Protein AF-A0A238YP11-F1 (afdb_monomer)

InterPro domains:
  IPR009915 NnrU domain [PF07298] (1-142)

Structure (mmCIF, N/CA/C/O backbone):
data_AF-A0A238YP11-F1
#
_entry.id   AF-A0A238YP11-F1
#
loop_
_atom_site.group_PDB
_atom_site.id
_atom_site.type_symbol
_atom_site.label_atom_id
_atom_site.label_alt_id
_atom_site.label_comp_id
_atom_site.label_asym_id
_atom_site.label_entity_id
_atom_site.label_seq_id
_atom_site.pdbx_PDB_ins_code
_atom_site.Cartn_x
_atom_site.Cartn_y
_atom_site.Cartn_z
_atom_site.occupancy
_atom_site.B_iso_or_equiv
_atom_site.auth_seq_id
_atom_site.auth_comp_id
_atom_site.auth_asym_id
_atom_site.auth_atom_id
_atom_site.pdbx_PDB_model_num
ATOM 1 N N . MET A 1 1 ? 6.405 -6.538 -7.807 1.00 91.81 1 MET A N 1
ATOM 2 C CA . MET A 1 1 ? 5.102 -6.066 -8.331 1.00 91.81 1 MET A CA 1
ATOM 3 C C . MET A 1 1 ? 3.872 -6.762 -7.762 1.00 91.81 1 MET A C 1
ATOM 5 O O . MET A 1 1 ? 3.012 -6.053 -7.253 1.00 91.81 1 MET A O 1
ATOM 9 N N . ALA A 1 2 ? 3.778 -8.095 -7.770 1.00 94.94 2 ALA A N 1
ATOM 10 C CA . ALA A 1 2 ? 2.596 -8.814 -7.268 1.00 94.94 2 ALA A CA 1
ATOM 11 C C . ALA A 1 2 ? 2.115 -8.361 -5.867 1.00 94.94 2 ALA A C 1
ATOM 13 O O . ALA A 1 2 ? 0.925 -8.125 -5.668 1.00 94.94 2 ALA A O 1
ATOM 14 N N . ALA A 1 3 ? 3.036 -8.140 -4.920 1.00 96.19 3 ALA A N 1
ATOM 15 C CA . ALA A 1 3 ? 2.701 -7.641 -3.581 1.00 96.19 3 ALA A CA 1
ATOM 16 C C . ALA A 1 3 ? 1.969 -6.281 -3.595 1.00 96.19 3 ALA A C 1
ATOM 18 O O . ALA A 1 3 ? 1.015 -6.090 -2.841 1.00 96.19 3 ALA A O 1
ATOM 19 N N . ALA A 1 4 ? 2.358 -5.354 -4.479 1.00 96.75 4 ALA A N 1
ATOM 20 C CA . ALA A 1 4 ? 1.674 -4.069 -4.630 1.00 96.75 4 ALA A CA 1
ATOM 21 C C . ALA A 1 4 ? 0.242 -4.258 -5.165 1.00 96.75 4 ALA A C 1
ATOM 23 O O . ALA A 1 4 ? -0.690 -3.649 -4.642 1.00 96.75 4 ALA A O 1
ATOM 24 N N . CYS A 1 5 ? 0.041 -5.160 -6.134 1.00 97.56 5 CYS A N 1
ATOM 25 C CA . CYS A 1 5 ? -1.284 -5.497 -6.666 1.00 97.56 5 CYS A CA 1
ATOM 26 C C . CYS A 1 5 ? -2.197 -6.112 -5.592 1.00 97.56 5 CYS A C 1
ATOM 28 O O . CYS A 1 5 ? -3.370 -5.747 -5.499 1.00 97.56 5 CYS A O 1
ATOM 30 N N . VAL A 1 6 ? -1.659 -6.990 -4.738 1.00 96.94 6 VAL A N 1
ATOM 31 C CA . VAL A 1 6 ? -2.394 -7.561 -3.597 1.00 96.94 6 VAL A CA 1
ATOM 32 C C . VAL A 1 6 ? -2.800 -6.469 -2.611 1.00 96.94 6 VAL A C 1
ATOM 34 O O . VAL A 1 6 ? -3.968 -6.404 -2.230 1.00 96.94 6 VAL A O 1
ATOM 37 N N . LEU A 1 7 ? -1.881 -5.574 -2.232 1.00 96.31 7 LEU A N 1
ATOM 38 C CA . LEU A 1 7 ? -2.202 -4.464 -1.331 1.00 96.31 7 LEU A CA 1
ATOM 39 C C . LEU A 1 7 ? -3.311 -3.572 -1.895 1.00 96.31 7 LEU A C 1
ATOM 41 O O . LEU A 1 7 ? -4.263 -3.278 -1.178 1.00 96.31 7 LEU A O 1
ATOM 45 N N . ILE A 1 8 ? -3.226 -3.188 -3.171 1.00 96.12 8 ILE A N 1
ATOM 46 C CA . ILE A 1 8 ? -4.256 -2.381 -3.842 1.00 96.12 8 ILE A CA 1
ATOM 47 C C . ILE A 1 8 ? -5.602 -3.110 -3.809 1.00 96.12 8 ILE A C 1
ATOM 49 O O . ILE A 1 8 ? -6.596 -2.558 -3.328 1.00 96.12 8 ILE A O 1
ATOM 53 N N . SER A 1 9 ? -5.624 -4.369 -4.250 1.00 96.44 9 SER A N 1
ATOM 54 C CA . SER A 1 9 ? -6.845 -5.171 -4.329 1.00 96.44 9 SER A CA 1
ATOM 55 C C . SER A 1 9 ? -7.510 -5.376 -2.969 1.00 96.44 9 SER A C 1
ATOM 57 O O . SER A 1 9 ? -8.730 -5.289 -2.859 1.00 96.44 9 SER A O 1
ATOM 59 N N . PHE A 1 10 ? -6.740 -5.608 -1.904 1.00 94.25 10 PHE A N 1
ATOM 60 C CA . PHE A 1 10 ? -7.283 -5.830 -0.561 1.00 94.25 10 PHE A CA 1
ATOM 61 C C . PHE A 1 10 ? -7.562 -4.544 0.222 1.00 94.25 10 PHE A C 1
ATOM 63 O O . PHE A 1 10 ? -8.288 -4.601 1.213 1.00 94.25 10 PHE A O 1
ATOM 70 N N . ALA A 1 11 ? -7.060 -3.391 -0.223 1.00 93.06 11 ALA A N 1
ATOM 71 C CA . ALA A 1 11 ? -7.260 -2.113 0.455 1.00 93.06 11 ALA A CA 1
ATOM 72 C C . ALA A 1 11 ? -8.331 -1.223 -0.175 1.00 93.06 11 ALA A C 1
ATOM 74 O O . ALA A 1 11 ? -9.005 -0.489 0.547 1.00 93.06 11 ALA A O 1
ATOM 75 N N . ILE A 1 12 ? -8.520 -1.282 -1.498 1.00 91.94 12 ILE A N 1
ATOM 76 C CA . ILE A 1 12 ? -9.491 -0.421 -2.180 1.00 91.94 12 ILE A CA 1
ATOM 77 C C . ILE A 1 12 ? -10.896 -0.616 -1.599 1.00 91.94 12 ILE A C 1
ATOM 79 O O . ILE A 1 12 ? -11.369 -1.745 -1.390 1.00 91.94 12 ILE A O 1
ATOM 83 N N . ALA A 1 13 ? -11.558 0.518 -1.348 1.00 89.31 13 ALA A N 1
ATOM 84 C CA . ALA A 1 13 ? -12.913 0.613 -0.813 1.00 89.31 13 ALA A CA 1
ATOM 85 C C . ALA A 1 13 ? -13.117 -0.112 0.534 1.00 89.31 13 ALA A C 1
ATOM 87 O O . ALA A 1 13 ? -14.239 -0.530 0.846 1.00 89.31 13 ALA A O 1
ATOM 88 N N . ARG A 1 14 ? -12.046 -0.294 1.322 1.00 90.50 14 ARG A N 1
ATOM 89 C CA . ARG A 1 14 ? -12.107 -0.846 2.680 1.00 90.50 14 ARG A CA 1
ATOM 90 C C . ARG A 1 14 ? -11.981 0.258 3.735 1.00 90.50 14 ARG A C 1
ATOM 92 O O . ARG A 1 14 ? -11.265 1.235 3.503 1.00 90.50 14 ARG A O 1
ATOM 99 N N . PRO A 1 15 ? -12.619 0.084 4.903 1.00 91.62 15 PRO A N 1
ATOM 100 C CA . PRO A 1 15 ? -12.396 0.960 6.044 1.00 91.62 15 PRO A CA 1
ATOM 101 C C . PRO A 1 15 ? -10.927 0.914 6.478 1.00 91.62 15 PRO A C 1
ATOM 103 O O . PRO A 1 15 ? -10.350 -0.160 6.631 1.00 91.62 15 PRO A O 1
ATOM 106 N N . SER A 1 16 ? -10.313 2.084 6.649 1.00 92.12 16 SER A N 1
ATOM 107 C CA . SER A 1 16 ? -8.925 2.233 7.094 1.00 92.12 16 SER A CA 1
ATOM 108 C C . SER A 1 16 ? -8.772 3.579 7.813 1.00 92.12 16 SER A C 1
ATOM 110 O O . SER A 1 16 ? -8.205 4.519 7.245 1.00 92.12 16 SER A O 1
ATOM 112 N N . PRO A 1 17 ? -9.262 3.698 9.061 1.00 91.50 17 PRO A N 1
ATOM 113 C CA . PRO A 1 17 ? -9.430 4.982 9.747 1.00 91.50 17 PRO A CA 1
ATOM 114 C C . PRO A 1 17 ? -8.113 5.740 9.947 1.00 91.50 17 PRO A C 1
ATOM 116 O O . PRO A 1 17 ? -8.100 6.968 9.968 1.00 91.50 17 PRO A O 1
ATOM 119 N N . LEU A 1 18 ? -6.99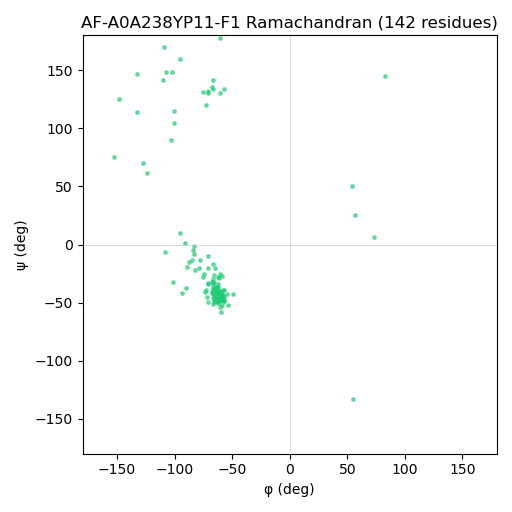3 5.018 10.055 1.00 92.62 18 LEU A N 1
ATOM 120 C CA . LEU A 1 18 ? -5.661 5.597 10.245 1.00 92.62 18 LEU A CA 1
ATOM 121 C C . LEU A 1 18 ? -4.992 6.059 8.940 1.00 92.62 18 LEU A C 1
ATOM 123 O O . LEU A 1 18 ? -3.946 6.698 9.000 1.00 92.62 18 LEU A O 1
ATOM 127 N N . SER A 1 19 ? -5.573 5.753 7.776 1.00 91.75 19 SER A N 1
ATOM 128 C CA . SER A 1 19 ? -5.057 6.156 6.464 1.00 91.75 19 SER A CA 1
ATOM 129 C C . SER A 1 19 ? -5.941 7.226 5.825 1.00 91.75 19 SER A C 1
ATOM 131 O O . SER A 1 19 ? -7.046 7.505 6.284 1.00 91.75 19 SER A O 1
ATOM 133 N N . PHE A 1 20 ? -5.471 7.824 4.730 1.00 86.94 20 PHE A N 1
ATOM 134 C CA . PHE A 1 20 ? -6.313 8.679 3.888 1.00 86.94 20 PHE A CA 1
ATOM 135 C C . PHE A 1 20 ? -7.165 7.872 2.898 1.00 86.94 20 PHE A C 1
ATOM 137 O O . PHE A 1 20 ? -8.180 8.366 2.431 1.00 86.94 20 PHE A O 1
ATOM 144 N N . SER A 1 21 ? -6.751 6.642 2.581 1.00 81.81 21 SER A N 1
ATOM 145 C CA . SER A 1 21 ? -7.394 5.787 1.572 1.00 81.81 21 SER A CA 1
ATOM 146 C C . SER A 1 21 ? -8.615 5.012 2.084 1.00 81.81 21 SER A C 1
ATOM 148 O O . SER A 1 21 ? -9.237 4.272 1.324 1.00 81.81 21 SER A O 1
ATOM 150 N N . GLY A 1 22 ? -8.952 5.154 3.370 1.00 81.56 22 GLY A N 1
ATOM 151 C CA . GLY A 1 22 ? -10.062 4.438 3.990 1.00 81.56 22 GLY A CA 1
ATOM 152 C C . GLY A 1 22 ? -11.424 4.943 3.515 1.00 81.56 22 GLY A C 1
ATOM 153 O O . GLY A 1 22 ? -11.690 6.142 3.571 1.00 81.56 22 GLY A O 1
ATOM 154 N N . ALA A 1 23 ? -12.295 4.022 3.105 1.00 85.19 23 ALA A N 1
ATOM 155 C CA . ALA A 1 23 ? -13.689 4.292 2.749 1.00 85.19 23 ALA A CA 1
ATOM 156 C C . ALA A 1 23 ? -14.634 3.688 3.794 1.00 85.19 23 ALA A C 1
ATOM 158 O O . ALA A 1 23 ? -14.394 2.569 4.244 1.00 85.19 23 ALA A O 1
ATOM 159 N N . ARG A 1 24 ? -15.728 4.385 4.137 1.00 87.50 24 ARG A N 1
ATOM 160 C CA . ARG A 1 24 ? -16.697 3.949 5.169 1.00 87.50 24 ARG A CA 1
ATOM 161 C C . ARG A 1 24 ? -16.023 3.648 6.518 1.00 87.50 24 ARG A C 1
ATOM 163 O O . ARG A 1 24 ? -16.164 2.568 7.085 1.00 87.50 24 ARG A O 1
ATOM 170 N N . ASN A 1 25 ? -15.202 4.589 6.997 1.00 89.44 25 ASN A N 1
ATOM 171 C CA . ASN A 1 25 ? -14.424 4.430 8.235 1.00 89.44 25 ASN A CA 1
ATOM 172 C C . ASN A 1 25 ? -15.297 4.315 9.496 1.00 89.44 25 ASN A C 1
ATOM 174 O O . ASN A 1 25 ? -14.828 3.797 10.504 1.00 89.44 25 ASN A O 1
ATOM 178 N N . ASP A 1 26 ? -16.547 4.767 9.424 1.00 88.25 26 ASP A N 1
ATOM 179 C CA . ASP A 1 26 ? -17.611 4.548 10.406 1.00 88.25 26 ASP A CA 1
ATOM 180 C C . ASP A 1 26 ? -17.914 3.057 10.636 1.00 88.25 26 ASP A C 1
ATOM 182 O O . ASP A 1 26 ? -18.291 2.672 11.737 1.00 88.25 26 ASP A O 1
ATOM 186 N N . GLN A 1 27 ? -17.669 2.205 9.636 1.00 89.38 27 GLN A N 1
ATOM 187 C CA . GLN A 1 27 ? -17.896 0.754 9.690 1.00 89.38 27 GLN A CA 1
ATOM 188 C C . GLN A 1 27 ? -16.630 -0.033 10.061 1.00 89.38 27 GLN A C 1
ATOM 190 O O . GLN A 1 27 ? -16.583 -1.253 9.892 1.00 89.38 27 GLN A O 1
ATOM 195 N N . PHE A 1 28 ? -15.555 0.641 10.485 1.00 91.50 28 PHE A N 1
ATOM 196 C CA . PHE A 1 28 ? -14.310 -0.042 10.826 1.00 91.50 28 PHE A CA 1
ATOM 197 C C . PHE A 1 28 ? -14.442 -0.808 12.144 1.00 91.50 28 PHE A C 1
ATOM 199 O O . PHE A 1 28 ? -14.626 -0.212 13.203 1.00 91.50 28 PHE A O 1
ATOM 206 N N . ASP A 1 29 ? -14.248 -2.123 12.078 1.00 90.56 29 ASP A N 1
ATOM 207 C CA . ASP A 1 29 ? -14.158 -2.993 13.245 1.00 90.56 29 ASP A CA 1
ATOM 208 C C . ASP A 1 29 ? -12.689 -3.320 13.560 1.00 90.56 29 ASP A C 1
ATOM 210 O O . ASP A 1 29 ? -11.996 -3.994 12.791 1.00 90.56 29 ASP A O 1
ATOM 214 N N . ALA A 1 30 ? -12.211 -2.854 14.716 1.00 89.94 30 ALA A N 1
ATOM 215 C CA . ALA A 1 30 ? -10.847 -3.099 15.174 1.00 89.94 30 ALA A CA 1
ATOM 216 C C . ALA A 1 30 ? -10.594 -4.559 15.596 1.00 89.94 30 ALA A C 1
ATOM 218 O O . ALA A 1 30 ? -9.434 -4.971 15.609 1.00 89.94 30 ALA A O 1
ATOM 219 N N . ALA A 1 31 ? -11.639 -5.340 15.905 1.00 86.94 31 ALA A N 1
ATOM 220 C CA . ALA A 1 31 ? -11.528 -6.777 16.160 1.00 86.94 31 ALA A CA 1
ATOM 221 C C . ALA A 1 31 ? -11.314 -7.573 14.861 1.00 86.94 31 ALA A C 1
ATOM 223 O O . ALA A 1 31 ? -10.664 -8.619 14.874 1.00 86.94 31 ALA A O 1
ATOM 224 N N . HIS A 1 32 ? -11.764 -7.036 13.722 1.00 88.88 32 HIS A N 1
ATOM 225 C CA . HIS A 1 32 ? -11.573 -7.614 12.388 1.00 88.88 32 HIS A CA 1
ATOM 226 C C . HIS A 1 32 ? -10.875 -6.627 11.429 1.00 88.88 32 HIS A C 1
ATOM 228 O O . HIS A 1 32 ? -11.408 -6.286 10.369 1.00 88.88 32 HIS A O 1
ATOM 234 N N . PRO A 1 33 ? -9.635 -6.202 11.740 1.00 89.00 33 PRO A N 1
ATOM 235 C CA . PRO A 1 33 ? -8.962 -5.089 11.062 1.00 89.00 33 PRO A CA 1
ATOM 236 C C . PRO A 1 33 ? -8.531 -5.391 9.615 1.00 89.00 33 PRO A C 1
ATOM 238 O O . PRO A 1 33 ? -8.089 -4.492 8.898 1.00 89.00 33 PRO A O 1
ATOM 241 N N . GLY A 1 34 ? -8.616 -6.650 9.168 1.00 90.81 34 GLY A N 1
ATOM 242 C CA . GLY A 1 34 ? -8.240 -7.060 7.814 1.00 90.81 34 GLY A CA 1
ATOM 243 C C . GLY A 1 34 ? -6.802 -6.665 7.456 1.00 90.81 34 GLY A C 1
ATOM 244 O O . GLY A 1 34 ? -5.876 -6.864 8.241 1.00 90.81 34 GLY A O 1
ATOM 245 N N . ILE A 1 35 ? -6.612 -6.074 6.271 1.00 91.44 35 ILE A N 1
ATOM 246 C CA . ILE A 1 35 ? -5.290 -5.646 5.782 1.00 91.44 35 ILE A CA 1
ATOM 247 C C . ILE A 1 35 ? -4.644 -4.564 6.663 1.00 91.44 35 ILE A C 1
ATOM 249 O O . ILE A 1 35 ? -3.419 -4.511 6.780 1.00 91.44 35 ILE A O 1
ATOM 253 N N . THR A 1 36 ? -5.455 -3.749 7.346 1.00 91.69 36 THR A N 1
ATOM 254 C CA . THR A 1 36 ? -4.987 -2.674 8.233 1.00 91.69 36 THR A CA 1
ATOM 255 C C . THR A 1 36 ? -4.261 -3.214 9.467 1.00 91.69 36 THR A C 1
ATOM 257 O O . THR A 1 36 ? -3.496 -2.475 10.087 1.00 91.69 36 THR A O 1
ATOM 260 N N . ARG A 1 37 ? -4.414 -4.511 9.792 1.00 93.12 37 ARG A N 1
ATOM 261 C CA . ARG A 1 37 ? -3.576 -5.179 10.800 1.00 93.12 37 ARG A CA 1
ATOM 262 C C . ARG A 1 37 ? -2.095 -5.105 10.457 1.00 93.12 37 ARG A C 1
ATOM 264 O O . ARG A 1 37 ? -1.264 -4.881 11.331 1.00 93.12 37 ARG A O 1
ATOM 271 N N . TRP A 1 38 ? -1.787 -5.347 9.192 1.00 92.88 38 TRP A N 1
ATOM 272 C CA . TRP A 1 38 ? -0.424 -5.515 8.711 1.00 92.88 38 TRP A CA 1
ATOM 273 C C . TRP A 1 38 ? 0.146 -4.198 8.209 1.00 92.88 38 TRP A C 1
ATOM 275 O O . TRP A 1 38 ? 1.295 -3.863 8.481 1.00 92.88 38 TRP A O 1
ATOM 285 N N . VAL A 1 39 ? -0.672 -3.431 7.487 1.00 94.12 39 VAL A N 1
ATOM 286 C CA . VAL A 1 39 ? -0.221 -2.226 6.799 1.00 94.12 39 VAL A CA 1
ATOM 287 C C . VAL A 1 39 ? -1.178 -1.081 7.086 1.00 94.12 39 VAL A C 1
ATOM 289 O O . VAL A 1 39 ? -2.325 -1.078 6.651 1.00 94.12 39 VAL A O 1
ATOM 292 N N . ARG A 1 40 ? -0.685 -0.060 7.793 1.00 93.75 40 ARG A N 1
ATOM 293 C CA . ARG A 1 40 ? -1.482 1.125 8.160 1.00 93.75 40 ARG A CA 1
ATOM 294 C C . ARG A 1 40 ? -1.876 1.981 6.958 1.00 93.75 40 ARG A C 1
ATOM 296 O O . ARG A 1 40 ? -2.943 2.579 6.974 1.00 93.75 40 ARG A O 1
ATOM 303 N N . HIS A 1 41 ? -1.028 2.024 5.927 1.00 96.19 41 HIS A N 1
ATOM 304 C CA . HIS A 1 41 ? -1.239 2.810 4.705 1.00 96.19 41 HIS A CA 1
ATOM 305 C C . HIS A 1 41 ? -1.094 1.936 3.457 1.00 96.19 41 HIS A C 1
ATOM 307 O O . HIS A 1 41 ? -0.108 2.082 2.736 1.00 96.19 41 HIS A O 1
ATOM 313 N N . PRO A 1 42 ? -2.031 1.009 3.186 1.00 95.12 42 PRO A N 1
ATOM 314 C CA . PRO A 1 42 ? -1.837 -0.008 2.155 1.00 95.12 42 PRO A CA 1
ATOM 315 C C . PRO A 1 42 ? -1.547 0.554 0.759 1.00 95.12 42 PRO A C 1
ATOM 317 O O . PRO A 1 42 ? -0.684 0.025 0.071 1.00 95.12 42 PRO A O 1
ATOM 320 N N . LEU A 1 43 ? -2.207 1.648 0.353 1.00 95.69 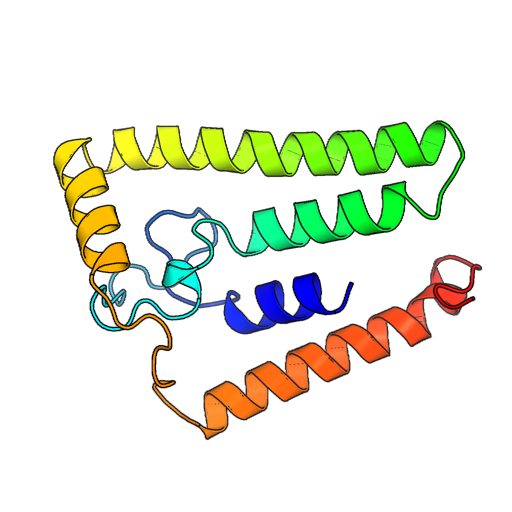43 LEU A N 1
ATOM 321 C CA . LEU A 1 43 ? -1.982 2.245 -0.970 1.00 95.69 43 LEU A CA 1
ATOM 322 C C . LEU A 1 43 ? -0.636 2.974 -1.076 1.00 95.69 43 LEU A C 1
ATOM 324 O O . LEU A 1 43 ? 0.046 2.835 -2.086 1.00 95.69 43 LEU A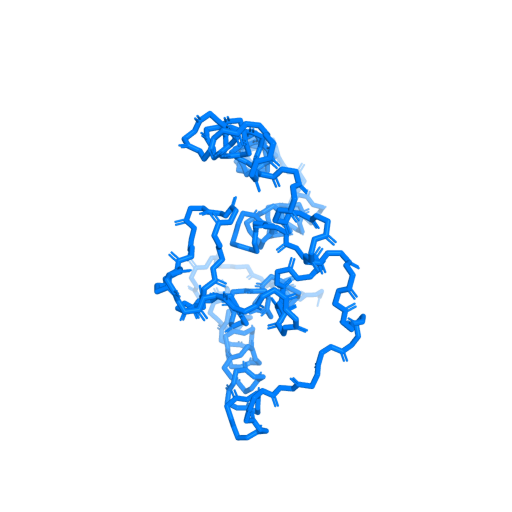 O 1
ATOM 328 N N . LEU A 1 44 ? -0.203 3.693 -0.032 1.00 97.00 44 LEU A N 1
ATOM 329 C CA . LEU A 1 44 ? 1.151 4.271 -0.017 1.00 97.00 44 LEU A CA 1
ATOM 330 C C . LEU A 1 44 ? 2.211 3.178 0.046 1.00 97.00 44 LEU A C 1
ATOM 332 O O . LEU A 1 44 ? 3.272 3.322 -0.545 1.00 97.00 44 LEU A O 1
ATOM 336 N N . ALA A 1 45 ? 1.937 2.081 0.752 1.00 97.44 45 ALA A N 1
ATOM 337 C CA . ALA A 1 45 ? 2.846 0.948 0.805 1.00 97.44 45 ALA A CA 1
ATOM 338 C C . ALA A 1 45 ? 2.932 0.263 -0.562 1.00 97.44 45 ALA A C 1
ATOM 340 O O . ALA A 1 45 ? 4.028 -0.069 -0.993 1.00 97.44 45 ALA A O 1
ATOM 341 N N . ALA A 1 46 ? 1.814 0.129 -1.279 1.00 97.38 46 ALA A N 1
ATOM 342 C CA . ALA A 1 46 ? 1.809 -0.353 -2.655 1.00 97.38 46 ALA A CA 1
ATOM 343 C C . ALA A 1 46 ? 2.626 0.561 -3.582 1.00 97.38 46 ALA A C 1
ATOM 345 O O . ALA A 1 46 ? 3.434 0.051 -4.352 1.00 97.38 46 ALA A O 1
ATOM 346 N N . LEU A 1 47 ? 2.478 1.888 -3.463 1.00 97.75 47 LEU A N 1
ATOM 347 C CA . LEU A 1 47 ? 3.272 2.860 -4.223 1.00 97.75 47 LEU A CA 1
ATOM 348 C C . LEU A 1 47 ? 4.769 2.760 -3.896 1.00 97.75 47 LEU A C 1
ATOM 350 O O . LEU A 1 47 ? 5.589 2.730 -4.806 1.00 97.75 47 LEU A O 1
ATOM 354 N N . ALA A 1 48 ? 5.128 2.654 -2.614 1.00 97.62 48 ALA A N 1
ATOM 355 C CA . ALA A 1 48 ? 6.516 2.484 -2.191 1.00 97.62 48 ALA A CA 1
ATOM 356 C C . ALA A 1 48 ? 7.111 1.166 -2.712 1.00 97.62 48 ALA A C 1
ATOM 358 O O . ALA A 1 48 ? 8.208 1.165 -3.257 1.00 97.62 48 ALA A O 1
ATOM 359 N N . LEU A 1 49 ? 6.380 0.051 -2.594 1.00 97.19 49 LEU A N 1
ATOM 360 C CA . LEU A 1 49 ? 6.811 -1.251 -3.114 1.00 97.19 49 LEU A CA 1
ATOM 361 C C . LEU A 1 49 ? 6.957 -1.238 -4.635 1.00 97.19 49 LEU A C 1
ATOM 363 O O . LEU A 1 49 ? 7.902 -1.827 -5.149 1.00 97.19 49 LEU A O 1
ATOM 367 N N . TRP A 1 50 ? 6.039 -0.585 -5.351 1.00 96.88 50 TRP A N 1
ATOM 368 C CA . TRP A 1 50 ? 6.146 -0.387 -6.794 1.00 96.88 50 TRP A CA 1
ATOM 369 C C . TRP A 1 50 ? 7.409 0.407 -7.132 1.00 96.88 50 TRP A C 1
ATOM 371 O O . TRP A 1 50 ? 8.235 -0.089 -7.890 1.00 96.88 50 TRP A O 1
ATOM 381 N N . ALA A 1 51 ? 7.606 1.573 -6.519 1.00 96.56 51 ALA A N 1
ATOM 382 C CA . ALA A 1 51 ? 8.738 2.444 -6.814 1.00 96.56 51 ALA A CA 1
ATOM 383 C C . ALA A 1 51 ? 10.080 1.749 -6.532 1.00 96.56 51 ALA A C 1
ATOM 385 O O . ALA A 1 51 ? 10.957 1.706 -7.390 1.00 96.56 51 ALA A O 1
ATOM 386 N N . LEU A 1 52 ? 10.216 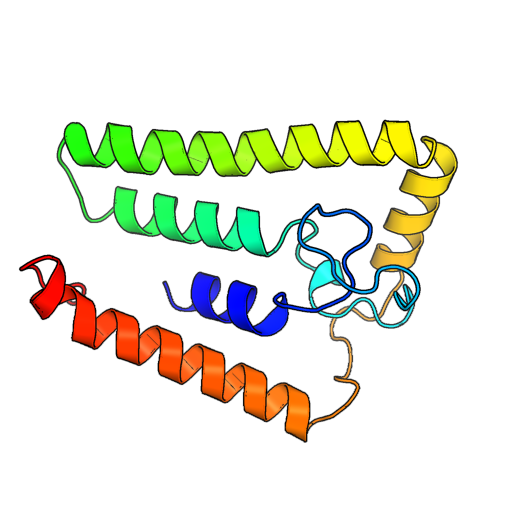1.118 -5.363 1.00 94.62 52 LEU A N 1
ATOM 387 C CA . LEU A 1 52 ? 11.433 0.393 -4.990 1.00 94.62 52 LEU A CA 1
ATOM 388 C C . LEU A 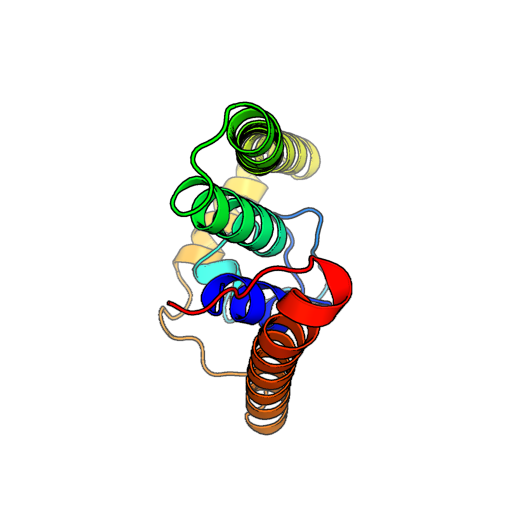1 52 ? 11.694 -0.816 -5.896 1.00 94.62 52 LEU A C 1
ATOM 390 O O . LEU A 1 52 ? 12.841 -1.072 -6.248 1.00 94.62 52 LEU A O 1
ATOM 394 N N . ALA A 1 53 ? 10.647 -1.539 -6.309 1.00 93.81 53 ALA A N 1
ATOM 395 C CA . ALA A 1 53 ? 10.796 -2.673 -7.220 1.00 93.81 53 ALA A CA 1
ATOM 396 C C . ALA A 1 53 ? 11.284 -2.260 -8.615 1.00 93.81 53 ALA A C 1
ATOM 398 O O . ALA A 1 53 ? 11.898 -3.079 -9.289 1.00 93.81 53 ALA A O 1
ATOM 399 N N . HIS A 1 54 ? 11.024 -1.022 -9.042 1.00 93.06 54 HIS A N 1
ATOM 400 C CA . HIS A 1 54 ? 11.525 -0.501 -10.314 1.00 93.06 54 HIS A CA 1
ATOM 401 C C . HIS A 1 54 ? 12.901 0.157 -10.182 1.00 93.06 54 HIS A C 1
ATOM 403 O O . HIS A 1 54 ? 13.614 0.253 -11.172 1.00 93.06 54 HIS A O 1
ATOM 409 N N . LEU A 1 55 ? 13.324 0.554 -8.982 1.00 90.94 55 LEU A N 1
ATOM 410 C CA . LEU A 1 55 ? 14.644 1.150 -8.778 1.00 90.94 55 LEU A CA 1
ATOM 411 C C . LEU A 1 55 ? 15.793 0.160 -9.040 1.00 90.94 55 LEU A C 1
ATOM 413 O O . LEU A 1 55 ? 16.855 0.557 -9.494 1.00 90.94 55 LEU A O 1
ATOM 417 N N . VAL A 1 56 ? 15.583 -1.127 -8.742 1.00 84.06 56 VAL A N 1
ATOM 418 C CA . VAL A 1 56 ? 16.604 -2.181 -8.887 1.00 84.06 56 VAL A CA 1
ATOM 419 C C . VAL A 1 56 ? 16.912 -2.532 -10.353 1.00 84.06 56 VAL A C 1
ATOM 421 O O . VAL A 1 56 ? 18.091 -2.585 -10.693 1.00 84.06 56 VAL A O 1
ATOM 424 N N . PRO A 1 57 ? 15.918 -2.788 -11.231 1.00 85.56 57 PRO A N 1
ATOM 425 C CA . PRO A 1 57 ? 16.190 -3.146 -12.625 1.00 85.56 57 PRO A CA 1
ATOM 426 C C . PRO A 1 57 ? 16.537 -1.950 -13.526 1.00 85.56 57 PRO A C 1
ATOM 428 O O . PRO A 1 57 ? 17.125 -2.155 -14.583 1.00 85.56 57 PRO A O 1
ATOM 431 N N . ASN A 1 58 ? 16.183 -0.717 -13.142 1.00 82.81 58 ASN A N 1
ATOM 432 C CA . ASN A 1 58 ? 16.425 0.477 -13.957 1.00 82.81 58 ASN A CA 1
ATOM 433 C C . ASN A 1 58 ? 17.664 1.229 -13.443 1.00 82.81 58 ASN A C 1
ATOM 435 O O . ASN A 1 58 ? 17.618 1.873 -12.398 1.00 82.81 58 ASN A O 1
ATOM 439 N N . GLY A 1 59 ? 18.779 1.117 -14.170 1.00 79.88 59 GLY A N 1
ATOM 440 C CA . GLY A 1 59 ? 20.104 1.569 -13.724 1.00 79.88 59 GLY A CA 1
ATOM 441 C C . GLY A 1 59 ? 20.502 3.001 -14.092 1.00 79.88 59 GLY A C 1
ATOM 442 O O . GLY A 1 59 ? 21.621 3.401 -13.776 1.00 79.88 59 GLY A O 1
ATOM 443 N N . ASP A 1 60 ? 19.649 3.777 -14.765 1.00 90.56 60 ASP A N 1
ATOM 444 C CA . ASP A 1 60 ? 19.969 5.163 -15.122 1.00 90.56 60 ASP A CA 1
ATOM 445 C C . ASP A 1 60 ? 19.442 6.196 -14.117 1.00 90.56 60 ASP A C 1
ATOM 447 O O . ASP A 1 60 ? 18.510 5.975 -13.338 1.00 90.56 60 ASP A O 1
ATOM 451 N N . LEU A 1 61 ? 20.063 7.376 -14.163 1.00 92.44 61 LEU A N 1
ATOM 452 C CA . LEU A 1 61 ? 19.782 8.469 -13.241 1.00 92.44 61 LEU A CA 1
ATOM 453 C C . LEU A 1 61 ? 18.335 8.972 -13.338 1.00 92.44 61 LEU A C 1
ATOM 455 O O . LEU A 1 61 ? 17.765 9.364 -12.321 1.00 92.44 61 LEU A O 1
ATOM 459 N N . ALA A 1 62 ? 17.730 8.965 -14.528 1.00 93.69 62 ALA A N 1
ATOM 460 C CA . ALA A 1 62 ? 16.374 9.468 -14.706 1.00 93.69 62 ALA A CA 1
ATOM 461 C C . ALA A 1 62 ? 15.362 8.575 -13.974 1.00 93.69 62 ALA A C 1
ATOM 463 O O . ALA A 1 62 ? 14.530 9.082 -13.216 1.00 93.69 62 ALA A O 1
ATOM 464 N N . HIS A 1 63 ? 15.481 7.252 -14.114 1.00 93.12 63 HIS A N 1
ATOM 465 C CA . HIS A 1 63 ? 14.649 6.305 -13.373 1.00 93.12 63 HIS A CA 1
ATOM 466 C C . HIS A 1 63 ? 14.920 6.356 -11.869 1.00 93.12 63 HIS A C 1
ATOM 468 O O . HIS A 1 63 ? 13.974 6.307 -11.078 1.00 93.12 63 HIS A O 1
ATOM 474 N N . VAL A 1 64 ? 16.181 6.531 -11.457 1.00 95.12 64 VAL A N 1
ATOM 475 C CA . VAL A 1 64 ? 16.524 6.703 -10.038 1.00 95.12 64 VAL A CA 1
ATOM 476 C C . VAL A 1 64 ? 15.840 7.929 -9.443 1.00 95.12 64 VAL A C 1
ATOM 478 O O . VAL A 1 64 ? 15.245 7.835 -8.369 1.00 95.12 64 VAL A O 1
ATOM 481 N N . ILE A 1 65 ? 15.868 9.066 -10.140 1.00 96.06 65 ILE A N 1
ATOM 482 C CA . ILE A 1 65 ? 15.183 10.284 -9.697 1.00 96.06 65 ILE A CA 1
ATOM 483 C C . ILE A 1 65 ? 13.671 10.046 -9.646 1.00 96.06 65 ILE A C 1
ATOM 485 O O . ILE A 1 65 ? 13.048 10.322 -8.621 1.00 96.06 65 ILE A O 1
ATOM 489 N N . LEU A 1 66 ? 13.075 9.494 -10.705 1.00 95.50 66 LEU A N 1
ATOM 490 C CA . LEU A 1 66 ? 11.631 9.279 -10.789 1.00 95.50 66 LEU A CA 1
ATOM 491 C C . LEU A 1 66 ? 11.116 8.362 -9.670 1.00 95.50 66 LEU A C 1
ATOM 493 O O . LEU A 1 66 ? 10.258 8.751 -8.872 1.00 95.50 66 LEU A O 1
ATOM 497 N N . PHE A 1 67 ? 11.642 7.139 -9.588 1.00 96.50 67 PHE A N 1
ATOM 498 C CA . PHE A 1 67 ? 11.199 6.162 -8.597 1.00 96.50 67 PHE A CA 1
ATOM 499 C C . PHE A 1 67 ? 11.652 6.542 -7.187 1.00 96.50 67 PHE A C 1
ATOM 501 O O . PHE A 1 67 ? 10.906 6.330 -6.230 1.00 96.50 67 PHE A O 1
ATOM 508 N N . GLY A 1 68 ? 12.821 7.170 -7.042 1.00 96.12 68 GLY A N 1
ATOM 509 C CA . GLY A 1 68 ? 13.292 7.715 -5.772 1.00 96.12 68 GLY A CA 1
ATOM 510 C C . GLY A 1 68 ? 12.341 8.774 -5.212 1.00 96.12 68 GLY A C 1
ATOM 511 O O . GLY A 1 68 ? 11.964 8.702 -4.040 1.00 96.12 68 GLY A O 1
ATOM 512 N N . VAL A 1 69 ? 11.871 9.703 -6.051 1.00 97.88 69 VAL A N 1
ATOM 513 C CA . VAL A 1 69 ? 10.873 10.713 -5.664 1.00 97.88 69 VAL A CA 1
ATOM 514 C C . VAL A 1 69 ? 9.555 10.054 -5.266 1.00 97.88 69 VAL A C 1
ATOM 516 O O . VAL A 1 69 ? 9.009 10.401 -4.220 1.00 97.88 69 VAL A O 1
ATOM 519 N N . PHE A 1 70 ? 9.056 9.066 -6.016 1.00 98.19 70 PHE A N 1
ATOM 520 C CA . PHE A 1 70 ? 7.825 8.360 -5.638 1.00 98.19 70 PHE A CA 1
ATOM 521 C C . PHE A 1 70 ? 7.960 7.559 -4.339 1.00 98.19 70 PHE A C 1
ATOM 523 O O . PHE A 1 70 ? 7.046 7.583 -3.509 1.00 98.19 70 PHE A O 1
ATOM 530 N N . ALA A 1 71 ? 9.092 6.887 -4.119 1.00 97.38 71 ALA A N 1
ATOM 531 C CA . ALA A 1 71 ? 9.371 6.184 -2.871 1.00 97.38 71 ALA A CA 1
ATOM 532 C C . ALA A 1 71 ? 9.440 7.169 -1.692 1.00 97.38 71 ALA A C 1
ATOM 534 O O . ALA A 1 71 ? 8.785 6.962 -0.667 1.00 97.38 71 ALA A O 1
ATOM 535 N N . GLY A 1 72 ? 10.163 8.280 -1.857 1.00 98.12 72 GLY A N 1
ATOM 536 C CA . GLY A 1 72 ? 10.247 9.356 -0.872 1.00 98.12 72 GLY A CA 1
ATOM 537 C C . GLY A 1 72 ? 8.880 9.963 -0.557 1.00 98.12 72 GLY A C 1
ATOM 538 O O . GLY A 1 72 ? 8.506 10.066 0.613 1.00 98.12 72 GLY A O 1
ATOM 539 N N . PHE A 1 73 ? 8.096 10.283 -1.589 1.00 98.06 73 PHE A N 1
ATOM 540 C CA . PHE A 1 73 ? 6.728 10.782 -1.472 1.00 98.06 73 PHE A CA 1
ATOM 541 C C . PHE A 1 73 ? 5.839 9.810 -0.696 1.00 98.06 73 PHE A C 1
ATOM 543 O O . PHE A 1 73 ? 5.157 10.217 0.243 1.00 98.06 73 PHE A O 1
ATOM 550 N N . ALA A 1 74 ? 5.872 8.519 -1.034 1.00 97.94 74 ALA A N 1
ATOM 551 C CA . ALA A 1 74 ? 5.057 7.513 -0.372 1.00 97.94 74 ALA A CA 1
ATOM 552 C C . ALA A 1 74 ? 5.398 7.400 1.122 1.00 97.94 74 ALA A C 1
ATOM 554 O O . ALA A 1 74 ? 4.508 7.467 1.973 1.00 97.94 74 ALA A O 1
ATOM 555 N N . LEU A 1 75 ? 6.686 7.283 1.456 1.00 97.88 75 LEU A N 1
ATOM 556 C CA . LEU A 1 75 ? 7.159 7.132 2.835 1.00 97.88 75 LEU A CA 1
ATOM 557 C C . LEU A 1 75 ? 6.927 8.395 3.673 1.00 97.88 75 LEU A C 1
ATOM 559 O O . LEU A 1 75 ? 6.498 8.312 4.828 1.00 97.88 75 LEU A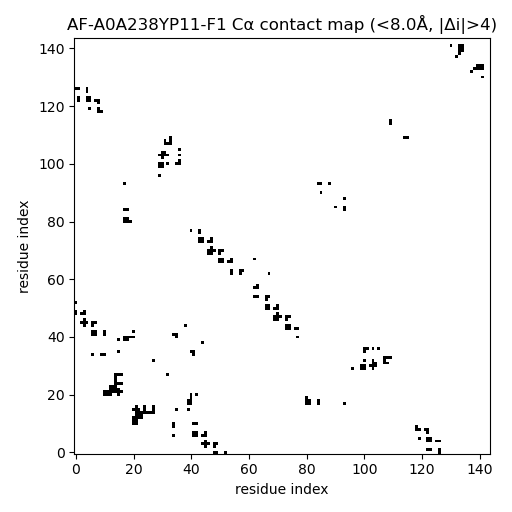 O 1
ATOM 563 N N . LEU A 1 76 ? 7.184 9.575 3.105 1.00 98.19 76 LEU A N 1
ATOM 564 C CA . LEU A 1 76 ? 6.910 10.844 3.772 1.00 98.19 76 LEU A CA 1
ATOM 565 C C . LEU A 1 76 ? 5.403 11.049 3.952 1.00 98.19 76 LEU A C 1
ATOM 567 O O . LEU A 1 76 ? 4.960 11.410 5.043 1.00 98.19 76 LEU A O 1
ATOM 571 N N . GLY A 1 77 ? 4.614 10.728 2.927 1.00 97.56 77 GLY A N 1
ATOM 572 C CA . GLY A 1 77 ? 3.157 10.751 2.958 1.00 97.56 77 GLY A CA 1
ATOM 573 C C . GLY A 1 77 ? 2.589 9.914 4.101 1.00 97.56 77 GLY A C 1
ATOM 574 O O . GLY A 1 77 ? 1.724 10.396 4.829 1.00 97.56 77 GLY A O 1
ATOM 575 N N . MET A 1 78 ? 3.128 8.715 4.357 1.00 97.62 78 MET A N 1
ATOM 576 C CA . MET A 1 78 ? 2.702 7.888 5.498 1.00 97.62 78 MET A CA 1
ATOM 577 C C . MET A 1 78 ? 2.896 8.620 6.830 1.00 97.62 78 MET A C 1
ATOM 579 O O . MET A 1 78 ? 1.991 8.643 7.667 1.00 97.62 78 MET A O 1
ATOM 583 N N . ARG A 1 79 ? 4.059 9.258 7.024 1.00 97.25 79 ARG A N 1
ATOM 584 C CA . ARG A 1 79 ? 4.365 10.017 8.248 1.00 97.25 79 ARG A CA 1
ATOM 585 C C . ARG A 1 79 ? 3.476 11.250 8.391 1.00 97.25 79 ARG A C 1
ATOM 587 O O . ARG A 1 79 ? 3.026 11.551 9.496 1.00 97.25 79 ARG A O 1
ATOM 594 N N . ILE A 1 80 ? 3.224 11.962 7.295 1.00 97.44 80 ILE A N 1
ATOM 595 C CA . ILE A 1 80 ? 2.351 13.142 7.279 1.00 97.44 80 ILE A CA 1
ATOM 596 C C . ILE A 1 80 ? 0.917 12.741 7.633 1.00 97.44 80 ILE A C 1
ATOM 598 O O . ILE A 1 80 ? 0.307 13.367 8.499 1.00 97.44 80 ILE A O 1
ATOM 602 N N . VAL A 1 81 ? 0.394 11.671 7.029 1.00 96.62 81 VAL A N 1
ATOM 603 C CA . VAL A 1 81 ? -0.962 11.175 7.299 1.00 96.62 81 VAL A CA 1
ATOM 604 C C . VAL A 1 81 ? -1.090 10.701 8.744 1.00 96.62 81 VAL A C 1
ATOM 606 O O . VAL A 1 81 ? -2.064 11.062 9.398 1.00 96.62 81 VAL A O 1
ATOM 609 N N . ASP A 1 82 ? -0.097 9.982 9.278 1.00 96.50 82 ASP A N 1
ATOM 610 C CA . ASP A 1 82 ? -0.065 9.593 10.693 1.00 96.50 82 ASP A CA 1
ATOM 611 C C . ASP A 1 82 ? -0.138 10.818 11.616 1.00 96.50 82 ASP A C 1
ATOM 613 O O . ASP A 1 82 ? -0.954 10.861 12.539 1.00 96.50 82 ASP A O 1
ATOM 617 N N . ARG A 1 83 ? 0.696 11.836 11.359 1.00 96.50 83 ARG A N 1
ATOM 618 C CA . ARG A 1 83 ? 0.713 13.082 12.140 1.00 96.50 83 ARG A CA 1
ATOM 619 C C . ARG A 1 83 ? -0.626 13.806 12.061 1.00 96.50 83 ARG A C 1
ATOM 621 O O . ARG A 1 83 ? -1.130 14.243 13.094 1.00 96.50 83 ARG A O 1
ATOM 628 N N . ARG A 1 84 ? -1.206 13.910 10.864 1.00 96.06 84 ARG A N 1
ATOM 629 C CA . ARG A 1 84 ? -2.510 14.541 10.646 1.00 96.06 84 ARG A CA 1
ATOM 630 C C . ARG A 1 84 ? -3.615 13.787 11.387 1.00 96.06 84 ARG A C 1
ATOM 632 O O . ARG A 1 84 ? -4.329 14.398 12.171 1.00 96.06 84 ARG A O 1
ATOM 639 N N . LYS A 1 85 ? -3.704 12.462 11.232 1.00 94.94 85 LYS A N 1
ATOM 640 C CA . LYS A 1 85 ? -4.730 11.636 11.891 1.00 94.94 85 LYS A CA 1
ATOM 641 C C . LYS A 1 85 ? -4.613 11.641 13.409 1.00 94.94 85 LYS A C 1
ATOM 643 O O . LYS A 1 85 ? -5.629 11.702 14.093 1.00 94.94 85 LYS A O 1
ATOM 648 N N . ARG A 1 86 ? -3.390 11.654 13.944 1.00 96.25 86 ARG A N 1
ATOM 649 C CA . ARG A 1 86 ? -3.153 11.814 15.384 1.00 96.25 86 ARG A CA 1
ATOM 650 C C . ARG A 1 86 ? -3.639 13.173 15.907 1.00 96.25 86 ARG A C 1
ATOM 652 O O . ARG A 1 86 ? -4.127 13.232 17.029 1.00 96.25 86 ARG A O 1
ATOM 659 N N . ARG A 1 87 ? -3.505 14.248 15.120 1.00 96.38 87 ARG A N 1
ATOM 660 C CA . ARG A 1 87 ? -4.027 15.581 15.473 1.00 96.38 87 ARG A CA 1
ATOM 661 C C . ARG A 1 87 ? -5.553 15.642 15.378 1.00 96.38 87 ARG A C 1
ATOM 663 O O . ARG A 1 87 ? -6.175 16.126 16.308 1.00 96.38 87 ARG A O 1
ATOM 670 N N . GLU A 1 88 ? -6.138 15.111 14.303 1.00 94.44 88 GLU A N 1
ATOM 671 C CA . GLU A 1 88 ? -7.593 15.111 14.068 1.00 94.44 88 GLU A CA 1
ATOM 672 C C . GLU A 1 88 ? -8.371 14.298 15.118 1.00 94.44 88 GLU A C 1
ATOM 674 O O . GLU A 1 88 ? -9.418 14.731 15.580 1.00 94.44 88 GLU A O 1
ATOM 679 N N . MET A 1 89 ? -7.880 13.112 15.496 1.00 94.25 89 MET A N 1
ATOM 680 C CA . MET A 1 89 ? -8.586 12.213 16.425 1.00 94.25 89 MET A CA 1
ATOM 681 C C . MET A 1 89 ? -8.290 12.490 17.902 1.00 94.25 89 MET A C 1
ATOM 683 O O . MET A 1 89 ? -8.972 11.945 18.768 1.00 94.25 89 MET A O 1
ATOM 687 N N . GLY A 1 90 ? -7.240 13.259 18.187 1.00 97.12 90 GLY A N 1
ATOM 688 C CA . GLY A 1 90 ? -6.606 13.317 19.499 1.00 97.12 90 GLY A CA 1
ATOM 689 C C . GLY A 1 90 ? -5.605 12.166 19.725 1.00 97.12 90 GLY A C 1
ATOM 690 O O . GLY A 1 90 ? -5.812 11.038 19.253 1.00 97.12 90 GLY A O 1
ATOM 691 N N . PRO A 1 91 ? -4.494 12.421 20.444 1.00 95.81 91 PRO A N 1
ATOM 692 C CA . PRO A 1 91 ? -3.403 11.458 20.600 1.00 95.81 91 PRO A CA 1
ATOM 693 C C . PRO A 1 91 ? -3.821 10.178 21.333 1.00 95.81 91 PRO A C 1
ATOM 695 O O . PRO A 1 91 ? -3.389 9.093 20.940 1.00 95.81 91 PRO A O 1
ATOM 698 N N . GLU A 1 92 ? -4.682 10.288 22.345 1.00 96.81 92 GLU A N 1
ATOM 699 C CA . GLU A 1 92 ? -5.165 9.155 23.141 1.00 96.81 92 GLU A CA 1
ATOM 700 C C . GLU A 1 92 ? -6.036 8.214 22.309 1.00 96.81 92 GLU A C 1
ATOM 702 O O . GLU A 1 92 ? -5.751 7.020 22.213 1.00 96.81 92 GLU A O 1
ATOM 707 N N . ARG A 1 93 ? -7.042 8.757 21.612 1.00 95.44 93 ARG A N 1
ATOM 708 C CA . ARG A 1 93 ? -7.929 7.976 20.740 1.00 95.44 93 ARG A CA 1
ATOM 709 C C . ARG A 1 93 ? -7.162 7.315 19.598 1.00 95.44 93 ARG A C 1
ATOM 711 O O . ARG A 1 93 ? -7.423 6.158 19.271 1.00 95.44 93 ARG A O 1
ATOM 718 N N . TRP A 1 94 ? -6.193 8.016 19.008 1.00 95.50 94 TRP A N 1
ATOM 719 C CA . TRP A 1 94 ? -5.325 7.443 17.977 1.00 95.50 94 TRP A CA 1
ATOM 720 C C . TRP A 1 94 ? -4.482 6.280 18.521 1.00 95.50 94 TRP A C 1
ATOM 722 O O . TRP A 1 94 ? -4.379 5.233 17.875 1.00 95.50 94 TRP A O 1
ATOM 732 N N . ALA A 1 95 ? -3.907 6.425 19.719 1.00 95.94 95 ALA A N 1
ATOM 733 C CA . ALA A 1 95 ? -3.141 5.366 20.371 1.00 95.94 95 ALA A CA 1
ATOM 734 C C . ALA A 1 95 ? -4.020 4.156 20.730 1.00 95.94 95 ALA A C 1
ATOM 736 O O . ALA A 1 95 ? -3.648 3.028 20.402 1.00 95.94 95 ALA A O 1
ATOM 737 N N . ALA A 1 96 ? -5.203 4.387 21.304 1.00 95.31 96 ALA A N 1
ATOM 738 C CA . ALA A 1 96 ? -6.174 3.347 21.638 1.00 95.31 96 ALA A CA 1
ATOM 739 C C . ALA A 1 96 ? -6.650 2.581 20.393 1.00 95.31 96 ALA A C 1
ATOM 741 O O . ALA A 1 96 ? -6.700 1.349 20.400 1.00 95.31 96 ALA A O 1
ATOM 742 N N . MET A 1 97 ? -6.920 3.285 19.286 1.00 94.56 97 MET A N 1
ATOM 743 C CA . MET A 1 97 ? -7.274 2.665 18.005 1.00 94.56 97 MET A CA 1
ATOM 744 C C . MET A 1 97 ? -6.140 1.774 17.485 1.00 94.56 97 MET A C 1
ATOM 746 O O . MET A 1 97 ? -6.372 0.619 17.133 1.00 94.56 97 MET A O 1
ATOM 750 N N . ARG A 1 98 ? -4.891 2.265 17.488 1.00 94.94 98 ARG A N 1
ATOM 751 C CA . ARG A 1 98 ? -3.733 1.446 17.089 1.00 94.94 98 ARG A CA 1
ATOM 752 C C . ARG A 1 98 ? -3.578 0.203 17.955 1.00 94.94 98 ARG A C 1
ATOM 754 O O . ARG A 1 98 ? -3.301 -0.868 17.425 1.00 94.94 98 ARG A O 1
ATOM 761 N N . GLN A 1 99 ? -3.737 0.345 19.267 1.00 95.19 99 GLN A N 1
ATOM 762 C CA . GLN A 1 99 ? -3.614 -0.774 20.191 1.00 95.19 99 GLN A CA 1
ATOM 763 C C . GLN A 1 99 ? -4.731 -1.801 19.969 1.00 95.19 99 GLN A C 1
ATOM 765 O O . GLN A 1 99 ? -4.465 -2.998 19.988 1.00 95.19 99 GLN A O 1
ATOM 770 N N . SER A 1 100 ? -5.954 -1.345 19.692 1.00 94.38 100 SER A N 1
ATOM 771 C CA . SER A 1 100 ? -7.095 -2.214 19.379 1.00 94.38 100 SER A CA 1
ATOM 772 C C . SER A 1 100 ? -6.854 -3.013 18.096 1.00 94.38 100 SER A C 1
ATOM 774 O O . SER A 1 100 ? -6.992 -4.231 18.100 1.00 94.38 100 SER A O 1
ATOM 776 N N . ILE A 1 101 ? -6.367 -2.358 17.034 1.00 94.06 101 ILE A N 1
ATOM 777 C CA . ILE A 1 101 ? -5.967 -3.026 15.783 1.00 94.06 101 ILE A CA 1
ATOM 778 C C . ILE A 1 101 ? -4.853 -4.052 16.036 1.00 94.06 101 ILE A C 1
ATOM 780 O O . ILE A 1 101 ? -4.897 -5.161 15.504 1.00 94.06 101 ILE A O 1
ATOM 784 N N . ALA A 1 102 ? -3.857 -3.704 16.856 1.00 92.94 102 ALA A N 1
ATOM 785 C CA . ALA A 1 102 ? -2.738 -4.588 17.180 1.00 92.94 102 ALA A CA 1
ATOM 786 C C . ALA A 1 102 ? -3.159 -5.826 17.991 1.00 92.94 102 ALA A C 1
ATOM 788 O O . ALA A 1 102 ? -2.527 -6.873 17.851 1.00 92.94 102 ALA A O 1
ATOM 789 N N . LYS A 1 103 ? -4.222 -5.716 18.799 1.00 94.00 103 LYS A N 1
ATOM 790 C CA . LYS A 1 103 ? -4.815 -6.816 19.577 1.00 94.00 103 LYS A CA 1
ATOM 791 C C . LYS A 1 103 ? -5.692 -7.762 18.749 1.00 94.00 103 LYS A C 1
ATOM 793 O O . LYS A 1 103 ? -6.027 -8.832 19.245 1.00 94.00 103 LYS A O 1
ATOM 798 N N . GLY A 1 104 ? -6.061 -7.399 17.518 1.00 88.69 104 GLY A N 1
ATOM 799 C CA . GLY A 1 104 ? -6.850 -8.268 16.641 1.00 88.69 104 GLY A CA 1
ATOM 800 C C . GLY A 1 104 ? -6.157 -9.608 16.315 1.00 88.69 104 GLY A C 1
ATOM 801 O O . GLY A 1 104 ? -4.999 -9.839 16.683 1.00 88.69 104 GLY A O 1
ATOM 802 N N . PRO A 1 105 ? -6.805 -10.507 15.558 1.00 89.56 105 PRO A N 1
ATOM 803 C CA . PRO A 1 105 ? -6.211 -11.768 15.104 1.00 89.56 105 PRO A CA 1
ATOM 804 C C . PRO A 1 105 ? -5.138 -11.525 14.034 1.00 89.56 105 PRO A C 1
ATOM 806 O O . PRO A 1 105 ? -5.359 -10.733 13.114 1.00 89.56 105 PRO A O 1
ATOM 809 N N . LEU A 1 106 ? -3.955 -12.149 14.174 1.00 88.50 106 LEU A N 1
ATOM 810 C CA . LEU A 1 106 ? -2.840 -11.974 13.220 1.00 88.50 106 LEU A CA 1
ATOM 811 C C . LEU A 1 106 ? -3.289 -12.352 11.813 1.00 88.50 106 LEU A C 1
ATOM 813 O O . LEU A 1 106 ? -3.151 -11.562 10.890 1.00 88.50 106 LEU A O 1
ATOM 817 N N . VAL A 1 107 ? -3.929 -13.508 11.676 1.00 86.94 107 VAL A N 1
ATOM 818 C CA . VAL A 1 107 ? -4.550 -13.949 10.428 1.00 86.94 107 VAL A CA 1
ATOM 819 C C . VAL A 1 107 ? -6.063 -13.738 10.549 1.00 86.94 107 VAL A C 1
ATOM 821 O O . VAL A 1 107 ? -6.760 -14.618 11.060 1.00 86.94 107 VAL A O 1
ATOM 824 N N . PRO A 1 108 ? -6.601 -12.566 10.157 1.00 81.31 108 PRO A N 1
ATOM 825 C CA . PRO A 1 108 ? -8.034 -12.327 10.225 1.00 81.31 108 PRO A CA 1
ATOM 826 C C . PRO A 1 108 ? -8.760 -13.237 9.233 1.00 81.31 108 PRO A C 1
ATOM 828 O O . PRO A 1 108 ? -8.380 -13.331 8.064 1.00 81.31 108 PRO A O 1
ATOM 831 N N . ARG A 1 109 ? -9.842 -13.878 9.682 1.00 85.75 109 ARG A N 1
ATOM 832 C CA . ARG A 1 109 ? -10.753 -14.573 8.768 1.00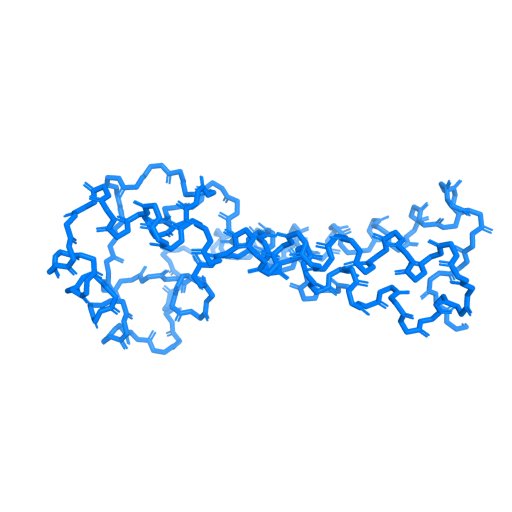 85.75 109 ARG A CA 1
ATOM 833 C C . ARG A 1 109 ? -11.473 -13.539 7.895 1.00 85.75 109 ARG A C 1
ATOM 835 O O . ARG A 1 109 ? -11.916 -12.513 8.417 1.00 85.75 109 ARG A O 1
ATOM 842 N N . PRO A 1 110 ? -11.591 -13.767 6.577 1.00 86.75 110 PRO A N 1
ATOM 843 C CA . PRO A 1 110 ? -12.327 -12.851 5.722 1.00 86.75 110 PRO A CA 1
ATOM 844 C C . PRO A 1 110 ? -13.813 -12.874 6.092 1.00 86.75 110 PRO A C 1
ATOM 846 O O . PRO A 1 110 ? -14.379 -13.937 6.327 1.00 86.75 110 PRO A O 1
ATOM 849 N N . ALA A 1 111 ? -14.465 -11.710 6.063 1.00 84.56 111 ALA A N 1
ATOM 850 C CA . ALA A 1 111 ? -15.912 -11.611 6.289 1.00 84.56 111 ALA A CA 1
ATOM 851 C C . ALA A 1 111 ? -16.736 -12.406 5.253 1.00 84.56 111 ALA A C 1
ATOM 853 O O . ALA A 1 111 ? -17.857 -12.818 5.520 1.00 84.56 111 ALA A O 1
ATOM 854 N N . SER A 1 112 ? -16.180 -12.621 4.056 1.00 91.00 112 SER A N 1
ATOM 855 C CA . SER A 1 112 ? -16.754 -13.474 3.016 1.00 91.00 112 SER A CA 1
ATOM 856 C C . SER A 1 112 ? -15.638 -14.113 2.201 1.00 91.00 112 SER A C 1
ATOM 858 O O . SER A 1 112 ? -14.806 -13.408 1.623 1.00 91.00 112 SER A O 1
ATOM 860 N N . TRP A 1 113 ? -15.645 -15.444 2.109 1.00 92.75 113 TRP A N 1
ATOM 861 C CA . TRP A 1 113 ? -14.710 -16.194 1.265 1.00 92.75 113 TRP A CA 1
ATOM 862 C C . TRP A 1 113 ? -14.875 -15.865 -0.217 1.00 92.75 113 TRP A C 1
ATOM 864 O O . TRP A 1 113 ? -13.878 -15.720 -0.916 1.00 92.75 113 TRP A O 1
ATOM 874 N N . ARG A 1 114 ? -16.112 -15.646 -0.684 1.00 96.12 114 ARG A N 1
ATOM 875 C CA . ARG A 1 114 ? -16.375 -15.195 -2.061 1.00 96.12 114 ARG A CA 1
ATOM 876 C C . ARG A 1 114 ? -15.755 -13.822 -2.323 1.00 96.12 114 ARG A C 1
ATOM 878 O O . ARG A 1 114 ? -15.106 -13.628 -3.343 1.00 96.12 114 ARG A O 1
ATOM 885 N N . GLY A 1 115 ? -15.898 -12.887 -1.380 1.00 94.44 115 GLY A N 1
ATOM 886 C CA . GLY A 1 115 ? -15.295 -11.556 -1.490 1.00 94.44 115 GLY A CA 1
ATOM 887 C C . GLY A 1 115 ? -13.763 -11.586 -1.458 1.00 94.44 115 GLY A C 1
ATOM 888 O O . GLY A 1 115 ? -13.116 -10.853 -2.204 1.00 94.44 115 GLY A O 1
ATOM 889 N N . ALA A 1 116 ? -13.178 -12.449 -0.624 1.00 94.06 116 ALA A N 1
ATOM 890 C CA . ALA A 1 116 ? -11.733 -12.660 -0.586 1.00 94.06 116 ALA A CA 1
ATOM 891 C C . ALA A 1 116 ? -11.212 -13.288 -1.887 1.00 94.06 116 ALA A C 1
ATOM 893 O O . ALA A 1 116 ? -10.232 -12.794 -2.439 1.00 94.06 116 ALA A O 1
ATOM 894 N N . ALA A 1 117 ? -11.897 -14.311 -2.408 1.00 96.44 117 ALA A N 1
ATOM 895 C CA . ALA A 1 117 ? -11.570 -14.938 -3.685 1.00 96.44 117 ALA A CA 1
ATOM 896 C C . ALA A 1 117 ? -11.655 -13.930 -4.837 1.00 96.44 117 ALA A C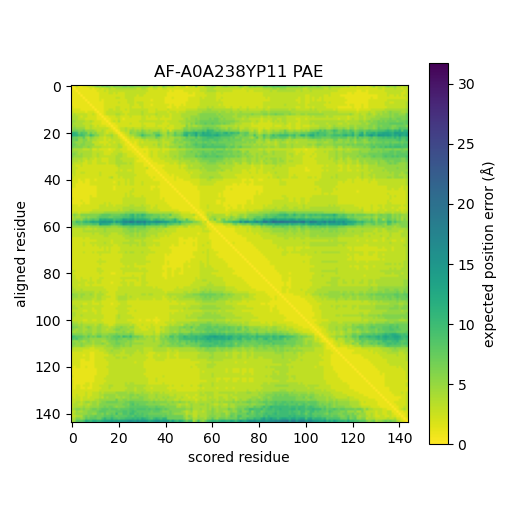 1
ATOM 898 O O . ALA A 1 117 ? -10.718 -13.825 -5.619 1.00 96.44 117 ALA A O 1
ATOM 899 N N . PHE A 1 118 ? -12.712 -13.113 -4.889 1.00 97.19 118 PHE A N 1
ATOM 900 C CA . PHE A 1 118 ? -12.837 -12.044 -5.881 1.00 97.19 118 PHE A CA 1
ATOM 901 C C . PHE A 1 118 ? -11.657 -11.067 -5.827 1.00 97.19 118 PHE A C 1
ATOM 903 O O . PHE A 1 118 ? -11.079 -10.743 -6.859 1.00 97.19 118 PHE A O 1
ATOM 910 N N . ARG A 1 119 ? -11.244 -10.629 -4.630 1.00 95.69 119 ARG A N 1
ATOM 911 C CA . ARG A 1 119 ? -10.077 -9.744 -4.475 1.00 95.69 119 ARG A CA 1
ATOM 912 C C . ARG A 1 119 ? -8.770 -10.437 -4.866 1.00 95.69 119 ARG A C 1
ATOM 914 O O . ARG A 1 119 ? -7.914 -9.804 -5.481 1.00 95.69 119 ARG A O 1
ATOM 921 N N . ALA A 1 120 ? -8.609 -11.722 -4.564 1.00 96.88 120 ALA A N 1
ATOM 922 C CA . ALA A 1 120 ? -7.447 -12.496 -4.998 1.00 96.88 120 ALA A CA 1
ATOM 923 C C . ALA A 1 120 ? -7.383 -12.613 -6.530 1.00 96.88 120 ALA A C 1
ATOM 925 O O . ALA A 1 120 ? -6.348 -12.309 -7.119 1.00 96.88 120 ALA A O 1
ATOM 926 N N . VAL A 1 121 ? -8.502 -12.955 -7.179 1.00 98.00 121 VAL A N 1
ATOM 927 C CA . VAL A 1 121 ? -8.619 -12.997 -8.645 1.00 98.00 121 VAL A CA 1
ATOM 928 C C . VAL A 1 121 ? -8.343 -11.622 -9.242 1.00 98.00 121 VAL A C 1
ATOM 930 O O . VAL A 1 121 ? -7.538 -11.514 -10.158 1.00 98.00 121 VAL A O 1
ATOM 933 N N . PHE A 1 122 ? -8.922 -10.556 -8.686 1.00 98.06 122 PHE A N 1
ATOM 934 C CA . PHE A 1 122 ? -8.657 -9.192 -9.139 1.00 98.06 122 PHE A CA 1
ATOM 935 C C . PHE A 1 122 ? -7.172 -8.824 -9.022 1.00 98.06 122 PHE A C 1
ATOM 937 O O . PHE A 1 122 ? -6.615 -8.234 -9.941 1.00 98.06 122 PHE A O 1
ATOM 944 N N . ALA A 1 123 ? -6.502 -9.204 -7.928 1.00 97.94 123 ALA A N 1
ATOM 945 C CA . ALA A 1 123 ? -5.068 -8.968 -7.764 1.00 97.94 123 ALA A CA 1
ATOM 946 C C . ALA A 1 123 ? -4.238 -9.727 -8.813 1.00 97.94 123 ALA A C 1
ATOM 948 O O . ALA A 1 123 ? -3.291 -9.163 -9.359 1.00 97.94 123 ALA A O 1
ATOM 949 N N . ALA A 1 124 ? -4.603 -10.980 -9.102 1.00 98.25 124 ALA A N 1
ATOM 950 C CA . ALA A 1 124 ? -3.944 -11.802 -10.112 1.00 98.25 124 ALA A CA 1
ATOM 951 C C . ALA A 1 124 ? -4.145 -11.235 -11.525 1.00 98.25 124 ALA A C 1
ATOM 953 O O . ALA A 1 124 ? -3.170 -11.050 -12.247 1.00 98.25 124 ALA A O 1
ATOM 954 N N . VAL A 1 125 ? -5.383 -10.883 -11.886 1.00 98.25 125 VAL A N 1
ATOM 955 C CA . VAL A 1 125 ? -5.717 -10.249 -13.171 1.00 98.25 125 VAL A CA 1
ATOM 956 C C . VAL A 1 125 ? -4.987 -8.920 -13.324 1.00 98.25 125 VAL A C 1
ATOM 958 O O . VAL A 1 125 ? -4.396 -8.675 -14.369 1.00 98.25 125 VAL A O 1
ATOM 961 N N . LEU A 1 126 ? -4.960 -8.085 -12.280 1.00 98.06 126 LEU A N 1
ATOM 962 C CA . LEU A 1 126 ? -4.215 -6.828 -12.296 1.00 98.06 126 LEU A CA 1
ATOM 963 C C . LEU A 1 126 ? -2.719 -7.072 -12.528 1.00 98.06 126 LEU A C 1
ATOM 965 O O . LEU A 1 126 ? -2.108 -6.385 -13.337 1.00 98.06 126 LEU A O 1
ATOM 969 N N . TYR A 1 127 ? -2.124 -8.049 -11.843 1.00 97.50 127 TYR A N 1
ATOM 970 C CA . TYR A 1 127 ? -0.704 -8.355 -11.999 1.00 97.50 127 TYR A CA 1
ATOM 971 C C . TYR A 1 127 ? -0.368 -8.881 -13.402 1.00 97.50 127 TYR A C 1
ATOM 973 O O . TYR A 1 127 ? 0.543 -8.357 -14.039 1.00 97.50 127 TYR A O 1
ATOM 981 N N . VAL A 1 128 ? -1.120 -9.866 -13.902 1.00 97.44 128 VAL A N 1
ATOM 982 C CA . VAL A 1 128 ? -0.926 -10.434 -15.248 1.00 97.44 128 VAL A CA 1
ATOM 983 C C . VAL A 1 128 ? -1.193 -9.386 -16.328 1.00 97.44 128 VAL A C 1
ATOM 985 O O . VAL A 1 128 ? -0.420 -9.270 -17.275 1.00 97.44 128 VAL A O 1
ATOM 988 N N . GLY A 1 129 ? -2.240 -8.576 -16.164 1.00 97.25 129 GLY A N 1
ATOM 989 C CA . GLY A 1 129 ? -2.555 -7.476 -17.070 1.00 97.25 129 GLY A CA 1
ATOM 990 C C . GLY A 1 129 ? -1.438 -6.437 -17.126 1.00 97.25 129 GLY A C 1
ATOM 991 O O . GLY A 1 129 ? -1.043 -6.036 -18.215 1.00 97.25 129 GLY A O 1
ATOM 992 N N . LEU A 1 130 ? -0.870 -6.050 -15.977 1.00 96.19 130 LEU A N 1
ATOM 993 C CA . LEU A 1 130 ? 0.284 -5.148 -15.937 1.00 96.19 130 LEU A CA 1
ATOM 994 C C . LEU A 1 130 ? 1.516 -5.764 -16.609 1.00 96.19 130 LEU A C 1
ATOM 996 O O . LEU A 1 130 ? 2.194 -5.055 -17.342 1.00 96.19 130 LEU A O 1
ATOM 1000 N N . LEU A 1 131 ? 1.788 -7.059 -16.408 1.00 95.19 131 LEU A N 1
ATOM 1001 C CA . LEU A 1 131 ? 2.888 -7.751 -17.093 1.00 95.19 131 LEU A CA 1
ATOM 1002 C C . LEU A 1 131 ? 2.722 -7.728 -18.617 1.00 95.19 131 LEU A C 1
ATOM 1004 O O . LEU A 1 131 ? 3.675 -7.406 -19.319 1.00 95.19 131 LEU A O 1
ATOM 1008 N N . GLY A 1 132 ? 1.524 -8.038 -19.122 1.00 95.75 132 GLY A N 1
ATOM 1009 C CA . GLY A 1 132 ? 1.240 -8.043 -20.560 1.00 95.75 132 GLY A CA 1
ATOM 1010 C C . GLY A 1 132 ? 1.192 -6.643 -21.178 1.00 95.75 132 GLY A C 1
ATOM 1011 O O . GLY A 1 132 ? 1.616 -6.456 -22.314 1.00 95.75 132 GLY A O 1
ATOM 1012 N N . ALA A 1 133 ? 0.720 -5.645 -20.429 1.00 96.19 133 ALA A N 1
ATOM 1013 C CA . ALA A 1 133 ? 0.664 -4.259 -20.887 1.00 96.19 133 ALA A CA 1
ATOM 1014 C C . ALA A 1 133 ? 2.037 -3.574 -20.880 1.00 96.19 133 ALA A C 1
ATOM 1016 O O . ALA A 1 133 ? 2.263 -2.668 -21.675 1.00 96.19 133 ALA A O 1
ATOM 1017 N N . HIS A 1 134 ? 2.9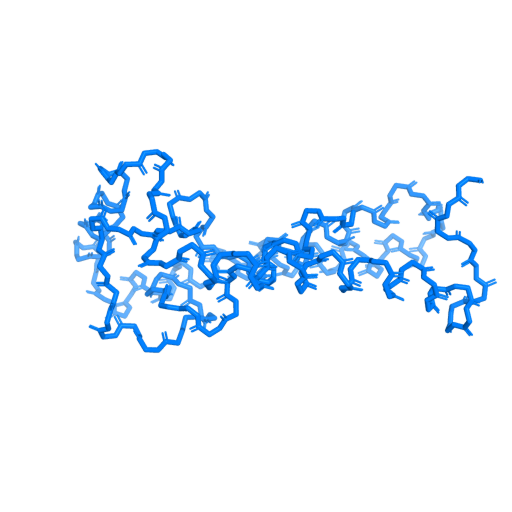56 -3.995 -20.008 1.00 95.50 134 HIS A N 1
ATOM 1018 C CA . HIS A 1 134 ? 4.275 -3.381 -19.863 1.00 95.50 134 HIS A CA 1
ATOM 1019 C C . HIS A 1 134 ? 5.062 -3.277 -21.186 1.00 95.50 134 HIS A C 1
ATOM 1021 O O . HIS A 1 134 ? 5.454 -2.162 -21.523 1.00 95.50 134 HIS A O 1
ATOM 1027 N N . PRO A 1 135 ? 5.250 -4.345 -21.992 1.00 94.75 135 PRO A N 1
ATOM 1028 C CA . PRO A 1 135 ? 5.954 -4.222 -23.270 1.00 94.75 135 PRO A CA 1
ATOM 1029 C C . PRO A 1 135 ? 5.193 -3.377 -24.297 1.00 94.75 135 PRO A C 1
ATOM 1031 O O . PRO A 1 135 ? 5.818 -2.683 -25.090 1.00 94.75 135 PRO A O 1
ATOM 1034 N N . VAL A 1 136 ? 3.858 -3.389 -24.273 1.00 95.44 136 VAL A N 1
ATOM 1035 C CA . VAL A 1 136 ? 3.032 -2.634 -25.231 1.00 95.44 136 VAL A CA 1
ATOM 1036 C C . VAL A 1 136 ? 3.063 -1.134 -24.937 1.00 95.44 136 VAL A C 1
ATOM 1038 O O . VAL A 1 136 ? 3.132 -0.322 -25.853 1.00 95.44 136 VAL A O 1
ATOM 1041 N N . VAL A 1 137 ? 3.001 -0.760 -23.657 1.00 94.56 137 VAL A N 1
ATOM 1042 C CA . VAL A 1 137 ? 2.890 0.637 -23.214 1.00 94.56 137 VAL A CA 1
ATOM 1043 C C . VAL A 1 137 ? 4.261 1.274 -22.994 1.00 94.56 137 VAL A C 1
ATOM 1045 O O . VAL A 1 137 ? 4.435 2.453 -23.284 1.00 94.56 137 VAL A O 1
ATOM 1048 N N . LEU A 1 138 ? 5.225 0.515 -22.466 1.00 89.94 138 LEU A N 1
ATOM 1049 C CA . LEU A 1 138 ? 6.545 1.023 -22.073 1.00 89.94 138 LEU A CA 1
ATOM 1050 C C . LEU A 1 138 ? 7.668 0.569 -23.013 1.00 89.94 138 LEU A C 1
ATOM 1052 O O . LEU A 1 138 ? 8.798 1.020 -22.861 1.00 89.94 138 LEU A O 1
ATOM 1056 N N . GLY A 1 139 ? 7.385 -0.317 -23.973 1.00 91.12 139 GLY A N 1
ATOM 1057 C CA . GLY A 1 139 ? 8.361 -0.769 -24.971 1.00 91.12 139 GLY A CA 1
ATOM 1058 C C . GLY A 1 139 ? 9.440 -1.718 -24.439 1.00 91.12 139 GLY A C 1
ATOM 1059 O O . GLY A 1 139 ? 10.369 -2.045 -25.171 1.00 91.12 139 GLY A O 1
ATOM 1060 N N . VAL A 1 140 ? 9.341 -2.165 -23.182 1.00 88.44 140 VAL A N 1
ATOM 1061 C CA . VAL A 1 140 ? 10.353 -3.004 -22.516 1.00 88.44 140 VAL A CA 1
ATOM 1062 C C . VAL A 1 140 ? 9.724 -4.208 -21.810 1.00 88.44 140 VAL A C 1
ATOM 1064 O O . VAL A 1 140 ? 8.609 -4.126 -21.289 1.00 88.44 140 VAL A O 1
ATOM 1067 N N . SER A 1 141 ? 10.437 -5.338 -21.771 1.00 89.44 141 SER A N 1
ATOM 1068 C CA . SER A 1 141 ? 9.999 -6.528 -21.028 1.00 89.44 141 SER A CA 1
ATOM 1069 C C . SER A 1 141 ? 10.206 -6.333 -19.519 1.00 89.44 141 SER A C 1
ATOM 1071 O O . SER A 1 141 ? 11.297 -5.945 -19.108 1.00 89.44 141 SER A O 1
ATOM 1073 N N . PRO A 1 142 ? 9.199 -6.623 -18.673 1.00 87.94 142 PRO A N 1
ATOM 1074 C CA . PRO A 1 142 ? 9.362 -6.665 -17.219 1.00 87.94 142 PRO A CA 1
ATOM 1075 C C . PRO A 1 142 ? 9.896 -8.018 -16.708 1.00 87.94 142 PRO A C 1
ATOM 1077 O O . PRO A 1 142 ? 10.080 -8.179 -15.500 1.00 87.94 142 PRO A O 1
ATOM 1080 N N . LEU A 1 143 ? 10.062 -9.006 -17.594 1.00 87.81 143 LEU A N 1
ATOM 1081 C CA . LEU A 1 143 ? 10.593 -10.338 -17.296 1.00 87.81 143 LEU A CA 1
ATOM 1082 C C . LEU A 1 143 ? 12.019 -10.474 -17.867 1.00 87.81 143 LEU A C 1
ATOM 1084 O O . LEU A 1 143 ? 12.279 -9.837 -18.893 1.00 87.81 143 LEU A O 1
ATOM 1088 N N . PRO A 1 144 ? 12.904 -11.265 -17.221 1.00 79.31 144 PRO A N 1
ATOM 1089 C CA . PRO A 1 144 ? 14.272 -11.509 -17.688 1.00 79.31 144 PRO A CA 1
ATOM 1090 C C . PRO A 1 144 ? 14.345 -12.095 -19.098 1.00 79.31 144 PRO A C 1
ATOM 1092 O O . PRO A 1 144 ? 13.427 -12.871 -19.457 1.00 79.31 144 PRO A O 1
#

Radius of gyration: 17.05 Å; Cα contacts (8 Å, |Δi|>4): 159; chains: 1; bounding box: 38×32×48 Å

Solvent-accessible surface area (backbone atoms only — not comparable to full-atom values): 7731 Å² total; per-residue (Å²): 97,62,68,27,32,43,32,41,42,68,37,63,80,29,48,30,76,69,31,88,74,35,32,66,45,91,73,54,46,42,71,65,36,57,63,52,56,82,36,66,44,33,62,41,49,19,46,25,48,43,21,55,58,49,42,74,81,40,86,49,69,68,50,40,52,54,26,47,50,46,27,49,49,23,57,50,47,52,54,52,41,44,54,49,45,30,63,76,59,34,62,65,55,41,50,52,50,52,51,42,29,68,68,26,59,91,78,54,80,68,97,38,66,69,60,50,48,51,32,51,50,51,17,49,51,51,39,53,49,49,57,65,42,33,40,77,76,70,72,43,73,90,64,135

Sequence (144 aa):
MAAACVLISFAIARPSPLSFSGARNDQFDAAHPGITRWVRHPLLAALALWALAHLVPNGDLAHVILFGVFAGFALLGMRIVDRRKRREMGPERWAAMRQSIAKGPLVPRPASWRGAAFRAVFAAVLYVGLLGAHPVVLGVSPLP

Foldseek 3Di:
DLQLLLLCLQQQADQQLLEPRGHPVVPQDLQQNGPCLPPNYSNLVSQLCVLVVQCVVDPDPVSCVVSVVSNVCSVVNSVVSNVVSCVVCPVVRSVVSNVSNPPHDPDGDDPDPVSVVVSVVSSVCVVVVCQVCCCVPVVDHPPD

Organism: NCBI:txid1608407

Secondary structure (DSSP, 8-state):
-HHHHHHHHHHTTS--TTSSS-SSGGG--TTS-GGGGT-SSHHHHHHHHHHHHHHTT--SHHHHHHHHHHHHHHHHHHHHHHHHHHHHH-HHHHHHHHHHHHHS-SSPPPS-HHHHHHHHHHHHHHHHHHHHHHHHHHSS-S--

Nearest PDB structures (foldseek):
  7pfo-assembly1_G  TM=3.577E-01  e=7.451E+00  Homo sapiens

pLDDT: mean 93.39, std 4.34, range [79.31, 98.25]

Mean predicted aligned error: 3.74 Å